Protein AF-A0A0F9UIG3-F1 (afdb_monomer_lite)

pLDDT: mean 75.94, std 14.17, range [33.12, 94.94]

Secondary structure (DSSP, 8-state):
-HHHHHHHHHHHHHHHHHHHHHHHHHHHHHHHHHHHHT-SB-TTT-PBP-HHHHHHHHHHHHHHHHHHHHHHHHHHHHHHHHHHHHHHHHHHHHHHHHHHHHHHHHHHHHHHHHHHHHHHTT-S-------TTTHHHHHHHHHHHHHTTTT-S-S------

Sequence (161 aa):
MIKHQRNVQYNKMTEKDELVGKYRYLKKKIDNYNNLLNRSKCPCCEQKIDYKIYEIKIPKLELELQNIDARLDKLIPIITEENIKKALEEQNKRKKHRIKIDEYIKKNRNILNKAIRDYNKGVKKYLPNVLNEEKSMWNEAMEFHLDNRDMEENDELYFEI

Organism: NCBI:txid412755

Radius of gyration: 32.64 Å; chains: 1; bounding box: 66×33×90 Å

Foldseek 3Di:
DVVVVVVVLVVLVVVLVVLVVLLVVLVVVLVVLVVVLPDQADPPPRHGDPNVVSVVVNVVSVVVNVVSVVVNVVSVVVSVVVVVVVVVVVVVVVVVVVVVLVVVCVVCVVLLVVVVVCVVVVNPDDPDPDDPVCVVSSVVNNVVVVVCPVVPPDDDPPPDD

Structure (mmCIF, N/CA/C/O backbone):
data_AF-A0A0F9UIG3-F1
#
_entry.id   AF-A0A0F9UIG3-F1
#
loop_
_atom_site.group_PDB
_atom_site.id
_atom_site.type_symbol
_atom_site.label_atom_id
_atom_site.label_alt_id
_atom_site.label_comp_id
_atom_site.label_asym_id
_atom_site.label_entity_id
_atom_site.label_seq_id
_atom_site.pdbx_PDB_ins_code
_atom_site.Cartn_x
_atom_site.Cartn_y
_atom_site.Cartn_z
_atom_site.occupancy
_atom_site.B_iso_or_equiv
_atom_site.auth_seq_id
_atom_site.auth_comp_id
_atom_site.auth_asym_id
_atom_site.auth_atom_id
_atom_site.pdbx_PDB_model_num
ATOM 1 N N . MET A 1 1 ? 8.101 14.345 16.335 1.00 51.62 1 MET A N 1
ATOM 2 C CA . MET A 1 1 ? 8.610 13.131 15.646 1.00 51.62 1 MET A CA 1
ATOM 3 C C . MET A 1 1 ? 7.627 12.524 14.630 1.00 51.62 1 MET A C 1
ATOM 5 O O . MET A 1 1 ? 8.072 12.145 13.557 1.00 51.62 1 MET A O 1
ATOM 9 N N . ILE A 1 2 ? 6.307 12.511 14.873 1.00 49.28 2 ILE A N 1
ATOM 10 C CA . ILE A 1 2 ? 5.298 11.887 13.976 1.00 49.28 2 ILE A CA 1
ATOM 11 C C . ILE A 1 2 ? 5.221 12.520 12.564 1.00 49.28 2 ILE A C 1
ATOM 13 O O . ILE A 1 2 ? 5.053 11.809 11.575 1.00 49.28 2 ILE A O 1
ATOM 17 N N . LYS A 1 3 ? 5.396 13.847 12.433 1.00 47.84 3 LYS A N 1
ATOM 18 C CA . LYS A 1 3 ? 5.400 14.537 11.122 1.00 47.84 3 LYS A CA 1
ATOM 19 C C . LYS A 1 3 ? 6.565 14.110 10.216 1.00 47.84 3 LYS A C 1
ATOM 21 O O . LYS A 1 3 ? 6.409 14.071 9.003 1.00 47.84 3 LYS A O 1
ATOM 26 N N . HIS A 1 4 ? 7.711 13.754 10.798 1.00 52.31 4 HIS A N 1
ATOM 27 C CA . HIS A 1 4 ? 8.914 13.416 10.036 1.00 52.31 4 HIS A CA 1
ATOM 28 C C . HIS A 1 4 ? 8.807 12.022 9.399 1.00 52.31 4 HIS A C 1
ATOM 30 O O . HIS A 1 4 ? 9.114 11.853 8.226 1.00 52.31 4 HIS A O 1
ATOM 36 N N . GLN A 1 5 ? 8.251 11.046 10.127 1.00 54.22 5 GLN A N 1
ATOM 37 C CA . GLN A 1 5 ? 8.021 9.691 9.608 1.00 54.22 5 GLN A CA 1
ATOM 38 C C . GLN A 1 5 ? 6.979 9.647 8.476 1.00 54.22 5 GLN A C 1
ATOM 40 O O . GLN A 1 5 ? 7.136 8.869 7.538 1.00 54.22 5 GLN A O 1
ATOM 45 N N . ARG A 1 6 ? 5.943 10.502 8.518 1.00 56.06 6 ARG A N 1
ATOM 46 C CA . ARG A 1 6 ? 4.956 10.608 7.424 1.00 56.06 6 ARG A CA 1
ATOM 47 C C . ARG A 1 6 ? 5.578 11.134 6.126 1.00 56.06 6 ARG A C 1
ATOM 49 O O . ARG A 1 6 ? 5.274 10.596 5.068 1.00 56.06 6 ARG A O 1
ATOM 56 N N . ASN A 1 7 ? 6.487 12.108 6.214 1.00 62.00 7 ASN A N 1
ATOM 57 C CA . ASN A 1 7 ? 7.200 12.625 5.042 1.00 62.00 7 ASN A CA 1
ATOM 58 C C . ASN A 1 7 ? 8.135 11.576 4.425 1.00 62.00 7 ASN A C 1
ATOM 60 O O . ASN A 1 7 ? 8.186 11.452 3.210 1.00 62.00 7 ASN A O 1
ATOM 64 N N . VAL A 1 8 ? 8.829 10.779 5.243 1.00 65.44 8 VAL A N 1
ATOM 65 C CA . VAL A 1 8 ? 9.745 9.742 4.737 1.00 65.44 8 VAL A CA 1
ATOM 66 C C . VAL A 1 8 ? 8.996 8.633 3.993 1.00 65.44 8 VAL A C 1
ATOM 68 O O . VAL A 1 8 ? 9.427 8.232 2.916 1.00 65.44 8 VAL A O 1
ATOM 71 N N . GLN A 1 9 ? 7.864 8.157 4.519 1.00 65.88 9 GLN A N 1
ATOM 72 C CA . GLN A 1 9 ? 7.087 7.113 3.845 1.00 65.88 9 GLN A CA 1
ATOM 73 C C . GLN A 1 9 ? 6.430 7.620 2.555 1.00 65.88 9 GLN A C 1
ATOM 75 O O . GLN A 1 9 ? 6.461 6.921 1.545 1.00 65.88 9 GLN A O 1
ATOM 80 N N . TYR A 1 10 ? 5.877 8.838 2.576 1.00 69.19 10 TYR A N 1
ATOM 81 C CA . TYR A 1 10 ? 5.330 9.471 1.376 1.00 69.19 10 TYR A CA 1
ATOM 82 C C . TYR A 1 10 ? 6.406 9.595 0.292 1.00 69.19 10 TYR A C 1
ATOM 84 O O . TYR A 1 10 ? 6.182 9.180 -0.837 1.00 69.19 10 TYR A O 1
ATOM 92 N N . ASN A 1 11 ? 7.611 10.040 0.656 1.00 77.38 11 ASN A N 1
ATOM 93 C CA . ASN A 1 11 ? 8.729 10.151 -0.280 1.00 77.38 11 ASN A CA 1
ATOM 94 C C . ASN A 1 11 ? 9.141 8.796 -0.875 1.00 77.38 11 ASN A C 1
ATOM 96 O O . ASN A 1 11 ? 9.354 8.716 -2.078 1.00 77.38 11 ASN A O 1
ATOM 100 N N . LYS A 1 12 ? 9.203 7.724 -0.070 1.00 81.62 12 LYS A N 1
ATOM 101 C CA . LYS A 1 12 ? 9.523 6.369 -0.563 1.00 81.62 12 LYS A CA 1
ATOM 102 C C . LYS A 1 12 ? 8.448 5.817 -1.506 1.00 81.62 12 LYS A C 1
ATOM 104 O O . LYS A 1 12 ? 8.776 5.128 -2.468 1.00 81.62 12 LYS A O 1
ATOM 109 N N . MET A 1 13 ? 7.170 6.092 -1.234 1.00 79.19 13 MET A N 1
ATOM 110 C CA . MET A 1 13 ? 6.071 5.700 -2.122 1.00 79.19 13 MET A CA 1
ATOM 111 C C . MET A 1 13 ? 6.111 6.465 -3.445 1.00 79.19 13 MET A C 1
ATOM 113 O O . MET A 1 13 ? 6.035 5.841 -4.498 1.00 79.19 13 MET A O 1
ATOM 117 N N . THR A 1 14 ? 6.300 7.783 -3.392 1.00 84.94 14 THR A N 1
ATOM 118 C CA . THR A 1 14 ? 6.459 8.613 -4.590 1.00 84.94 14 THR A CA 1
ATOM 119 C C . THR A 1 14 ? 7.668 8.161 -5.410 1.00 84.94 14 THR A C 1
ATOM 121 O O . THR A 1 14 ? 7.542 7.955 -6.611 1.00 84.94 14 THR A O 1
ATOM 124 N N . GLU A 1 15 ? 8.809 7.892 -4.762 1.00 87.00 15 GLU A N 1
ATOM 125 C CA . GLU A 1 15 ? 10.006 7.352 -5.423 1.00 87.00 15 GLU A CA 1
ATOM 126 C C . GLU A 1 15 ? 9.717 6.003 -6.100 1.00 87.00 15 GLU A C 1
ATOM 128 O O . GLU A 1 15 ? 10.108 5.789 -7.248 1.00 87.00 15 GLU A O 1
ATOM 133 N N . LYS A 1 16 ? 9.003 5.092 -5.425 1.00 88.44 16 LYS A N 1
ATOM 134 C CA . LYS A 1 16 ? 8.586 3.814 -6.019 1.00 88.44 16 LYS A CA 1
ATOM 135 C C . LYS A 1 16 ? 7.738 4.047 -7.273 1.00 88.44 16 LYS A C 1
ATOM 137 O O . LYS A 1 16 ? 8.004 3.422 -8.299 1.00 88.44 16 LYS A O 1
ATOM 142 N N . ASP A 1 17 ? 6.729 4.906 -7.204 1.00 85.12 17 ASP A N 1
ATOM 143 C CA . ASP A 1 17 ? 5.805 5.132 -8.318 1.00 85.12 17 ASP A CA 1
ATOM 144 C C . ASP A 1 17 ? 6.506 5.800 -9.513 1.00 85.12 17 ASP A C 1
ATOM 146 O O . ASP A 1 17 ? 6.306 5.389 -10.660 1.00 85.12 17 ASP A O 1
ATOM 150 N N . GLU A 1 18 ? 7.409 6.750 -9.254 1.00 90.69 18 GLU A N 1
ATOM 151 C CA . GLU A 1 18 ? 8.283 7.349 -10.268 1.00 90.69 18 GLU A CA 1
ATOM 152 C C . GLU A 1 18 ? 9.186 6.303 -10.937 1.00 90.69 18 GLU A C 1
ATOM 154 O O . GLU A 1 18 ? 9.283 6.256 -12.169 1.00 90.69 18 GLU A O 1
ATOM 159 N N . LEU A 1 19 ? 9.812 5.420 -10.150 1.00 90.06 19 LEU A N 1
ATOM 160 C CA . LEU A 1 19 ? 10.659 4.341 -10.666 1.00 90.06 19 LEU A CA 1
ATOM 161 C C . LEU A 1 19 ? 9.858 3.339 -11.506 1.00 90.06 19 LEU A C 1
ATOM 163 O O . LEU A 1 19 ? 10.312 2.967 -12.587 1.00 90.06 19 LEU A O 1
ATOM 167 N N . VAL A 1 20 ? 8.651 2.954 -11.078 1.00 88.19 20 VAL A N 1
ATOM 168 C CA . VAL A 1 20 ? 7.751 2.083 -11.858 1.00 88.19 20 VAL A CA 1
ATOM 169 C C . VAL A 1 20 ? 7.335 2.755 -13.170 1.00 88.19 20 VAL A C 1
ATOM 171 O O . VAL A 1 20 ? 7.309 2.106 -14.221 1.00 88.19 20 VAL A O 1
ATOM 174 N N . GLY A 1 21 ? 7.034 4.055 -13.141 1.00 86.19 21 GLY A N 1
ATOM 175 C CA . GLY A 1 21 ? 6.731 4.834 -14.340 1.00 86.19 21 GLY A CA 1
ATOM 176 C C . GLY A 1 21 ? 7.903 4.845 -15.324 1.00 86.19 21 GLY A C 1
ATOM 177 O O . GLY A 1 21 ? 7.735 4.516 -16.504 1.00 86.19 21 GLY A O 1
ATOM 178 N N . LYS A 1 22 ? 9.110 5.139 -14.826 1.00 92.44 22 LYS A N 1
ATOM 179 C CA . LYS A 1 22 ? 10.344 5.138 -15.623 1.00 92.44 22 LYS A CA 1
ATOM 180 C C . LYS A 1 22 ? 10.653 3.754 -16.194 1.00 92.44 22 LYS A C 1
ATOM 182 O O . LYS A 1 22 ? 10.993 3.646 -17.371 1.00 92.44 22 LYS A O 1
ATOM 187 N N . TYR A 1 23 ? 10.471 2.703 -15.399 1.00 93.12 23 TYR A N 1
ATOM 188 C CA . TYR A 1 23 ? 10.650 1.316 -15.818 1.00 93.12 23 TYR A CA 1
ATOM 189 C C . TYR A 1 23 ? 9.779 0.962 -17.027 1.00 93.12 23 TYR A C 1
ATOM 191 O O . TYR A 1 23 ? 10.278 0.517 -18.062 1.00 93.12 23 TYR A O 1
ATOM 199 N N . ARG A 1 24 ? 8.468 1.230 -16.931 1.00 89.94 24 ARG A N 1
ATOM 200 C CA . ARG A 1 24 ? 7.510 0.967 -18.017 1.00 89.94 24 ARG A CA 1
ATOM 201 C C . ARG A 1 24 ? 7.874 1.722 -19.291 1.00 89.94 24 ARG A C 1
ATOM 203 O O . ARG A 1 24 ? 7.793 1.156 -20.382 1.00 89.94 24 ARG A O 1
ATOM 210 N N . TYR A 1 25 ? 8.281 2.984 -19.154 1.00 93.44 25 TYR A N 1
ATOM 211 C CA . TYR A 1 25 ? 8.721 3.795 -20.285 1.00 93.44 25 TYR A CA 1
ATOM 212 C C . TYR A 1 25 ? 9.954 3.193 -20.975 1.00 93.44 25 TYR A C 1
ATOM 214 O O . TYR A 1 25 ? 9.948 3.036 -22.198 1.00 93.44 25 TYR A O 1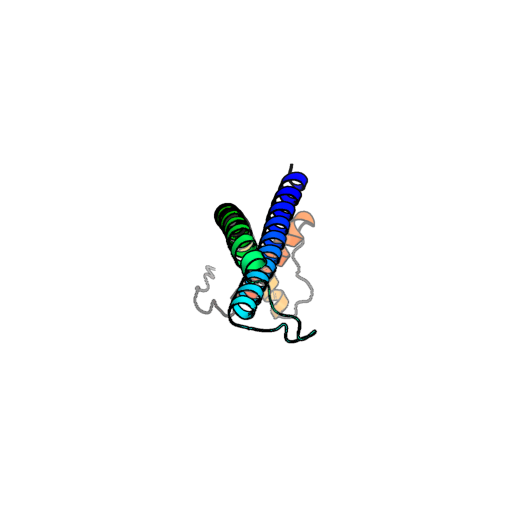
ATOM 222 N N . LEU A 1 26 ? 10.990 2.826 -20.212 1.00 91.56 26 LEU A N 1
ATOM 223 C CA . LEU A 1 26 ? 12.224 2.264 -20.770 1.00 91.56 26 LEU A CA 1
ATOM 224 C C . LEU A 1 26 ? 11.982 0.911 -21.436 1.00 91.56 26 LEU A C 1
ATOM 226 O O . LEU A 1 26 ? 12.459 0.706 -22.549 1.00 91.56 26 LEU A O 1
ATOM 230 N N . LYS A 1 27 ? 11.173 0.039 -20.825 1.00 91.81 27 LYS A N 1
ATOM 231 C CA . LYS A 1 27 ? 10.805 -1.256 -21.410 1.00 91.81 27 LYS A CA 1
ATOM 232 C C . LYS A 1 27 ? 10.143 -1.086 -22.778 1.00 91.81 27 LYS A C 1
ATOM 234 O O . LYS A 1 27 ? 10.630 -1.608 -23.774 1.00 91.81 27 LYS A O 1
ATOM 239 N N . LYS A 1 28 ? 9.118 -0.228 -22.859 1.00 92.31 28 LYS A N 1
ATOM 240 C CA . LYS A 1 28 ? 8.432 0.083 -24.124 1.00 92.31 28 LYS A CA 1
ATOM 241 C C . LYS A 1 28 ? 9.377 0.688 -25.169 1.00 92.31 28 LYS A C 1
ATOM 243 O O . LYS A 1 28 ? 9.218 0.464 -26.367 1.00 92.31 28 LYS A O 1
ATOM 248 N N . LYS A 1 29 ? 10.355 1.483 -24.732 1.00 89.31 29 LYS A N 1
ATOM 249 C CA . LYS A 1 29 ? 11.359 2.087 -25.614 1.00 89.31 29 LYS A CA 1
ATOM 250 C C . LYS A 1 29 ? 12.323 1.045 -26.185 1.00 89.31 29 LYS A C 1
ATOM 252 O O . LYS A 1 29 ? 12.613 1.110 -27.377 1.00 89.31 29 LYS A O 1
ATOM 257 N N . ILE A 1 30 ? 12.776 0.096 -25.367 1.00 90.88 30 ILE A N 1
ATOM 258 C CA . ILE A 1 30 ? 13.597 -1.041 -25.804 1.00 90.88 30 ILE A CA 1
ATOM 259 C C . ILE A 1 30 ? 12.813 -1.892 -26.806 1.00 90.88 30 ILE A C 1
ATOM 261 O O . ILE A 1 30 ? 13.316 -2.136 -27.898 1.00 90.88 30 ILE A O 1
ATOM 265 N N . ASP A 1 31 ? 11.557 -2.230 -26.505 1.00 89.69 31 ASP A N 1
ATOM 266 C CA . ASP A 1 31 ? 10.692 -2.992 -27.416 1.00 89.69 31 ASP A CA 1
ATOM 267 C C . ASP A 1 31 ? 10.542 -2.288 -28.774 1.00 89.69 31 ASP A C 1
ATOM 269 O O . ASP A 1 31 ? 10.666 -2.905 -29.833 1.00 89.69 31 ASP A O 1
ATOM 273 N N . ASN A 1 32 ? 10.348 -0.966 -28.768 1.00 87.62 32 ASN A N 1
ATOM 274 C CA . ASN A 1 32 ? 10.303 -0.173 -29.994 1.00 87.62 32 ASN A CA 1
ATOM 275 C C . ASN A 1 32 ? 11.622 -0.222 -30.776 1.00 87.62 32 ASN A C 1
ATOM 277 O O . ASN A 1 32 ? 11.595 -0.326 -31.999 1.00 87.62 32 ASN A O 1
ATOM 281 N N . TYR A 1 33 ? 12.772 -0.140 -30.105 1.00 87.31 33 TYR A N 1
ATOM 282 C CA . TYR A 1 33 ? 14.075 -0.208 -30.771 1.00 87.31 33 TYR A CA 1
ATOM 283 C C . TYR A 1 33 ? 14.362 -1.604 -31.331 1.00 87.31 33 TYR A C 1
ATOM 285 O O . TYR A 1 33 ? 14.807 -1.709 -32.472 1.00 87.31 33 TYR A O 1
ATOM 293 N N . ASN A 1 34 ? 14.008 -2.661 -30.600 1.00 85.88 34 ASN A N 1
ATOM 294 C CA . ASN A 1 34 ? 14.073 -4.041 -31.082 1.00 85.88 34 ASN A CA 1
ATOM 295 C C . ASN A 1 34 ? 13.194 -4.246 -32.326 1.00 85.88 34 ASN A C 1
ATOM 297 O O . ASN A 1 34 ? 13.615 -4.866 -33.299 1.00 85.88 34 ASN A O 1
ATOM 301 N N . ASN A 1 35 ? 12.002 -3.644 -32.357 1.00 84.75 35 ASN A N 1
ATOM 302 C CA . ASN A 1 35 ? 11.135 -3.678 -33.537 1.00 84.75 35 ASN A CA 1
ATOM 303 C C . ASN A 1 35 ? 11.720 -2.929 -34.746 1.00 84.75 35 ASN A C 1
ATOM 305 O O . ASN A 1 35 ? 11.426 -3.293 -35.885 1.00 84.75 35 ASN A O 1
ATOM 309 N N . LEU A 1 36 ? 12.518 -1.881 -34.520 1.00 80.56 36 LEU A N 1
ATOM 310 C CA . LEU A 1 36 ? 13.191 -1.128 -35.582 1.00 80.56 36 LEU A CA 1
ATOM 311 C C . LEU A 1 36 ? 14.428 -1.856 -36.122 1.00 80.56 36 L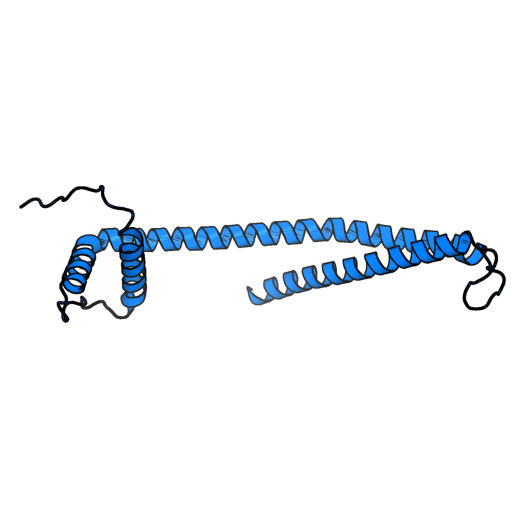EU A C 1
ATOM 313 O O . LEU A 1 36 ? 14.701 -1.733 -37.312 1.00 80.56 36 LEU A O 1
ATOM 317 N N . LEU A 1 37 ? 15.127 -2.648 -35.300 1.00 78.62 37 LEU A N 1
ATOM 318 C CA . LEU A 1 37 ? 16.244 -3.490 -35.755 1.00 78.62 37 LEU A CA 1
ATOM 319 C C . LEU A 1 37 ? 15.823 -4.468 -36.863 1.00 78.62 37 LEU A C 1
ATOM 321 O O . LEU A 1 37 ? 16.572 -4.700 -37.805 1.00 78.62 37 LEU A O 1
ATOM 325 N N . ASN A 1 38 ? 14.591 -4.972 -36.798 1.00 72.88 38 ASN A N 1
ATOM 326 C CA . ASN A 1 38 ? 14.049 -5.926 -37.767 1.00 72.88 38 ASN A CA 1
ATOM 327 C C . ASN A 1 38 ? 13.513 -5.272 -39.057 1.00 72.88 38 ASN A C 1
ATOM 329 O O . ASN A 1 38 ? 12.906 -5.953 -39.884 1.00 72.88 38 ASN A O 1
ATOM 333 N N . ARG A 1 39 ? 13.676 -3.952 -39.241 1.00 75.88 39 ARG A N 1
ATOM 334 C CA . ARG A 1 39 ? 13.086 -3.198 -40.363 1.00 75.88 39 ARG A CA 1
ATOM 335 C C . ARG A 1 39 ? 14.141 -2.527 -41.227 1.00 75.88 39 ARG A C 1
ATOM 337 O O . ARG A 1 39 ? 14.964 -1.776 -40.733 1.00 75.88 39 ARG A O 1
ATOM 344 N N . SER A 1 40 ? 14.034 -2.673 -42.546 1.00 72.75 40 SER A N 1
ATOM 345 C CA . SER A 1 40 ? 14.977 -2.043 -43.480 1.00 72.75 40 SER A CA 1
ATOM 346 C C . SER A 1 40 ? 14.845 -0.521 -43.599 1.00 72.75 40 SER A C 1
ATOM 348 O O . SER A 1 40 ? 15.817 0.176 -43.909 1.00 72.75 40 SER A O 1
ATOM 350 N N . LYS A 1 41 ? 13.641 0.002 -43.344 1.00 77.62 41 LYS A N 1
ATOM 351 C CA . LYS A 1 41 ? 13.280 1.417 -43.466 1.00 77.62 41 LYS A CA 1
ATOM 352 C C . LYS A 1 41 ? 12.384 1.861 -42.312 1.00 77.62 41 LYS A C 1
ATOM 354 O O . LYS A 1 41 ? 11.576 1.083 -41.799 1.00 77.62 41 LYS A O 1
ATOM 359 N N . CYS A 1 42 ? 12.511 3.126 -41.919 1.00 73.50 42 CYS A N 1
ATOM 360 C CA . CYS A 1 42 ? 11.643 3.744 -40.924 1.00 73.50 42 CYS A CA 1
ATOM 361 C C . CYS A 1 42 ? 10.197 3.809 -41.450 1.00 73.50 42 CYS A C 1
ATOM 363 O O . CYS A 1 42 ? 9.988 4.322 -42.546 1.00 73.50 42 CYS A O 1
ATOM 365 N N . PRO A 1 43 ? 9.184 3.369 -40.685 1.00 70.00 43 PRO A N 1
ATOM 366 C CA . PRO A 1 43 ? 7.789 3.393 -41.135 1.00 70.00 43 PRO A CA 1
ATOM 367 C C . PRO A 1 43 ? 7.185 4.801 -41.264 1.00 70.00 43 PRO A C 1
ATOM 369 O O . PRO A 1 43 ? 6.139 4.941 -41.881 1.00 70.00 43 PRO A O 1
ATOM 372 N N . CYS A 1 44 ? 7.804 5.829 -40.672 1.00 76.06 44 CYS A N 1
ATOM 373 C CA . CYS A 1 44 ? 7.307 7.210 -40.733 1.00 76.06 44 CYS A CA 1
ATOM 374 C C . CYS A 1 44 ? 7.964 8.050 -41.834 1.00 76.06 44 CYS A C 1
ATOM 376 O O . CYS A 1 44 ? 7.312 8.926 -42.385 1.00 76.06 44 CYS A O 1
ATOM 378 N N . CYS A 1 45 ? 9.254 7.838 -42.111 1.00 81.56 45 CYS A N 1
ATOM 379 C CA . CYS A 1 45 ? 10.022 8.679 -43.039 1.00 81.56 45 CYS A CA 1
ATOM 380 C C . CYS A 1 45 ? 10.703 7.901 -44.174 1.00 81.56 45 CYS A C 1
ATOM 382 O O . CYS A 1 45 ? 11.439 8.501 -44.949 1.00 81.56 45 CYS A O 1
ATOM 384 N N . GLU A 1 46 ? 10.521 6.575 -44.240 1.00 78.94 46 GLU A N 1
ATOM 385 C CA . GLU A 1 46 ? 11.077 5.650 -45.249 1.00 78.94 46 GLU A CA 1
ATOM 386 C C . GLU A 1 46 ? 12.608 5.652 -45.406 1.00 78.94 46 GLU A C 1
ATOM 388 O O . GLU A 1 46 ? 13.163 4.951 -46.256 1.00 78.94 46 GLU A O 1
ATOM 393 N N . GLN A 1 47 ? 13.317 6.386 -44.548 1.00 81.06 47 GLN A N 1
ATOM 394 C CA . GLN A 1 47 ? 14.771 6.407 -44.517 1.00 81.06 47 GLN A CA 1
ATOM 395 C C . GLN A 1 47 ? 15.323 5.052 -44.073 1.00 81.06 47 GLN A C 1
ATOM 397 O O . GLN A 1 47 ? 14.733 4.366 -43.232 1.00 81.06 47 GLN A O 1
ATOM 402 N N . LYS A 1 48 ? 16.479 4.680 -44.632 1.00 79.62 48 LYS A N 1
ATOM 403 C CA . LYS A 1 48 ? 17.212 3.475 -44.236 1.00 79.62 48 LYS A CA 1
ATOM 404 C C . LYS A 1 48 ? 17.561 3.567 -42.751 1.00 79.62 48 LYS A C 1
ATOM 406 O O . LYS A 1 48 ? 18.127 4.565 -42.311 1.00 79.62 48 LYS A O 1
ATOM 411 N N . ILE A 1 49 ? 17.215 2.532 -41.995 1.00 75.00 49 ILE A N 1
ATOM 412 C CA . ILE A 1 49 ? 17.516 2.477 -40.565 1.00 75.00 49 ILE A CA 1
ATOM 413 C C . ILE A 1 49 ? 19.000 2.142 -40.397 1.00 75.00 49 ILE A C 1
ATOM 415 O O . ILE A 1 49 ? 19.481 1.149 -40.943 1.00 75.00 49 ILE A O 1
ATOM 419 N N . ASP A 1 50 ? 19.730 2.972 -39.651 1.00 79.56 50 ASP A N 1
ATOM 420 C CA . ASP A 1 50 ? 21.082 2.634 -39.204 1.00 79.56 50 ASP A CA 1
ATOM 421 C C . ASP A 1 50 ? 21.007 1.822 -37.906 1.00 79.56 50 ASP A C 1
ATOM 423 O O . ASP A 1 50 ? 20.912 2.361 -36.800 1.00 79.56 50 ASP A O 1
ATOM 427 N N . TYR A 1 51 ? 21.014 0.499 -38.058 1.00 78.56 51 TYR A N 1
ATOM 428 C CA . TYR A 1 51 ? 20.885 -0.466 -36.965 1.00 78.56 51 TYR A CA 1
ATOM 429 C C . TYR A 1 51 ? 21.977 -0.313 -35.904 1.00 78.56 51 TYR A C 1
ATOM 431 O O . TYR A 1 51 ? 21.697 -0.510 -34.722 1.00 78.56 51 TYR A O 1
ATOM 439 N N . LYS A 1 52 ? 23.181 0.138 -36.293 1.00 81.00 52 LYS A N 1
ATOM 440 C CA . LYS A 1 52 ? 24.325 0.302 -35.379 1.00 81.00 52 LYS A CA 1
ATOM 441 C C . LYS A 1 52 ? 24.018 1.274 -34.244 1.00 81.00 52 LYS A C 1
ATOM 443 O O . LYS A 1 52 ? 24.485 1.107 -33.119 1.00 81.00 52 LYS A O 1
ATOM 448 N N . ILE A 1 53 ? 23.187 2.285 -34.512 1.00 81.88 53 ILE A N 1
ATOM 449 C CA . ILE A 1 53 ? 22.743 3.241 -33.493 1.00 81.88 53 ILE A CA 1
ATOM 450 C C . ILE A 1 53 ? 21.913 2.532 -32.414 1.00 81.88 53 ILE A C 1
ATOM 452 O O . ILE A 1 53 ? 22.035 2.860 -31.232 1.00 81.88 53 ILE A O 1
ATOM 456 N N . TYR A 1 54 ? 21.065 1.578 -32.799 1.00 83.06 54 TYR A N 1
ATOM 457 C CA . TYR A 1 54 ? 20.189 0.849 -31.880 1.00 83.06 54 TYR A CA 1
ATOM 458 C C . TYR A 1 54 ? 20.932 -0.273 -31.154 1.00 83.06 54 TYR A C 1
ATOM 460 O O . TYR A 1 54 ? 20.746 -0.404 -29.947 1.00 83.06 54 TYR A O 1
ATOM 468 N N . GLU A 1 55 ? 21.844 -0.975 -31.831 1.00 82.44 55 GLU A N 1
ATOM 469 C CA . GLU A 1 55 ? 22.741 -1.976 -31.226 1.00 82.44 55 GLU A CA 1
ATOM 470 C C . GLU A 1 55 ? 23.564 -1.398 -30.064 1.00 82.44 55 GLU A C 1
ATOM 472 O O . GLU A 1 55 ? 23.809 -2.081 -29.076 1.00 82.44 55 GLU A O 1
ATOM 477 N N . ILE A 1 56 ? 23.943 -0.117 -30.129 1.00 87.62 56 ILE A N 1
ATOM 478 C CA . ILE A 1 56 ? 24.660 0.565 -29.036 1.00 87.62 56 ILE A CA 1
ATOM 479 C C . ILE A 1 56 ? 23.698 1.093 -27.958 1.00 87.62 56 ILE A C 1
ATOM 481 O O . ILE A 1 56 ? 24.047 1.151 -26.776 1.00 87.62 56 ILE A O 1
ATOM 485 N N . LYS A 1 57 ? 22.499 1.545 -28.345 1.00 87.44 57 LYS A N 1
ATOM 486 C CA . LYS A 1 57 ? 21.543 2.182 -27.421 1.00 87.44 57 LYS A CA 1
ATOM 487 C C . LYS A 1 57 ? 20.767 1.179 -26.575 1.00 87.44 57 LYS A C 1
ATOM 489 O O . LYS A 1 57 ? 20.520 1.482 -25.411 1.00 87.44 57 LYS A O 1
ATOM 494 N N . ILE A 1 58 ? 20.376 0.033 -27.132 1.00 89.12 58 ILE A N 1
ATOM 495 C CA . ILE A 1 58 ? 19.581 -0.981 -26.424 1.00 89.12 58 ILE A CA 1
ATOM 496 C C . ILE A 1 58 ? 20.307 -1.482 -25.162 1.00 89.12 58 ILE A C 1
ATOM 498 O O . ILE A 1 58 ? 19.723 -1.324 -24.091 1.00 89.12 58 ILE A O 1
ATOM 502 N N . PRO A 1 59 ? 21.588 -1.909 -25.207 1.00 92.50 59 PRO A N 1
ATOM 503 C CA . PRO A 1 59 ? 22.292 -2.384 -24.012 1.00 92.50 59 PRO A CA 1
ATOM 504 C C . PRO A 1 59 ? 22.399 -1.333 -22.900 1.00 92.50 59 PRO A C 1
ATOM 506 O O . PRO A 1 59 ? 22.321 -1.651 -21.716 1.00 92.50 59 PRO A O 1
ATOM 509 N N . LYS A 1 60 ? 22.545 -0.049 -23.260 1.00 93.00 60 LYS A N 1
ATOM 510 C CA . LYS A 1 60 ? 22.564 1.047 -22.275 1.00 93.00 60 LYS A CA 1
ATOM 511 C C . LYS A 1 60 ? 21.213 1.201 -21.580 1.00 93.00 60 LYS A C 1
ATOM 513 O O . LYS A 1 60 ? 21.170 1.385 -20.368 1.00 93.00 60 LYS A O 1
ATOM 518 N N . LEU A 1 61 ? 20.122 1.119 -22.341 1.00 91.56 61 LEU A N 1
ATOM 519 C CA . LEU A 1 61 ? 18.770 1.185 -21.789 1.00 91.56 61 LEU A CA 1
ATOM 520 C C . LEU A 1 61 ? 18.452 -0.045 -20.931 1.00 91.56 61 LEU A C 1
ATOM 522 O O . LEU A 1 61 ? 17.814 0.103 -19.894 1.00 91.56 61 LEU A O 1
ATOM 526 N N . GLU A 1 62 ? 18.913 -1.232 -21.323 1.00 91.56 62 GLU A N 1
ATOM 527 C CA . GLU A 1 62 ? 18.774 -2.461 -20.532 1.00 91.56 62 GLU A CA 1
ATOM 528 C C . GLU A 1 62 ? 19.534 -2.369 -19.206 1.00 91.56 62 GLU A C 1
ATOM 530 O O . GLU A 1 62 ? 18.986 -2.724 -18.164 1.00 91.56 62 GLU A O 1
ATOM 535 N N . LEU A 1 63 ? 20.748 -1.810 -19.208 1.00 94.94 63 LEU A N 1
ATOM 536 C CA . LEU A 1 63 ? 21.505 -1.556 -17.982 1.00 94.94 63 LEU A CA 1
ATOM 537 C C . LEU A 1 63 ? 20.792 -0.547 -17.065 1.00 94.94 63 LEU A C 1
ATOM 539 O O . LEU A 1 63 ? 20.728 -0.737 -15.851 1.00 94.94 63 LEU A O 1
ATOM 543 N N . GLU A 1 64 ? 20.226 0.529 -17.620 1.00 92.94 64 GLU A N 1
ATOM 544 C CA . GLU A 1 64 ? 19.392 1.461 -16.847 1.00 92.94 64 GLU A CA 1
ATOM 545 C C . GLU A 1 64 ? 18.165 0.768 -16.240 1.00 92.94 64 GLU A C 1
ATOM 547 O O . GLU A 1 64 ? 17.799 1.050 -15.098 1.00 92.94 64 GLU A O 1
ATOM 552 N N . LEU A 1 65 ? 17.551 -0.149 -16.985 1.00 93.19 65 LEU A N 1
ATOM 553 C CA . LEU A 1 65 ? 16.380 -0.909 -16.565 1.00 93.19 65 LEU A CA 1
ATOM 554 C C . LEU A 1 65 ? 16.731 -1.881 -15.424 1.00 93.19 65 LEU A C 1
ATOM 556 O O . LEU A 1 65 ? 16.037 -1.885 -14.410 1.00 93.19 65 LEU A O 1
ATOM 560 N N . GLN A 1 66 ? 17.868 -2.580 -15.513 1.00 92.56 66 GLN A N 1
ATOM 561 C CA . GLN A 1 66 ? 18.414 -3.411 -14.428 1.00 92.56 66 GLN A CA 1
ATOM 562 C C . GLN A 1 66 ? 18.704 -2.601 -13.157 1.00 92.56 66 GLN A C 1
ATOM 564 O O . GLN A 1 66 ? 18.409 -3.044 -12.048 1.00 92.56 66 GLN A O 1
ATOM 569 N N . ASN A 1 67 ? 19.250 -1.390 -13.300 1.00 93.69 67 ASN A N 1
ATOM 570 C CA . ASN A 1 67 ? 19.498 -0.507 -12.159 1.00 93.69 67 ASN A CA 1
ATOM 571 C C . ASN A 1 67 ? 18.198 -0.064 -11.472 1.00 93.69 67 ASN A C 1
ATOM 573 O O . ASN A 1 67 ? 18.166 0.091 -10.249 1.00 93.69 67 ASN A O 1
ATOM 577 N N . ILE A 1 68 ? 17.129 0.155 -12.245 1.00 91.06 68 ILE A N 1
ATOM 578 C CA . ILE A 1 68 ? 15.805 0.469 -11.697 1.00 91.06 68 ILE A CA 1
ATOM 579 C C . ILE A 1 68 ? 15.216 -0.752 -10.988 1.00 91.06 68 ILE A C 1
ATOM 581 O O . ILE A 1 68 ? 14.745 -0.593 -9.863 1.00 91.06 68 ILE A O 1
ATOM 585 N N . ASP A 1 69 ? 15.300 -1.946 -11.581 1.00 87.94 69 ASP A N 1
ATOM 586 C CA . ASP A 1 69 ? 14.842 -3.196 -10.953 1.00 87.94 69 ASP A CA 1
ATOM 587 C C . ASP A 1 69 ? 15.532 -3.424 -9.604 1.00 87.94 69 ASP A C 1
ATOM 589 O O . ASP A 1 69 ? 14.866 -3.531 -8.576 1.00 87.94 69 ASP A O 1
ATOM 593 N N . ALA A 1 70 ? 16.864 -3.331 -9.559 1.00 91.88 70 ALA A N 1
ATOM 594 C CA . ALA A 1 70 ? 17.631 -3.483 -8.322 1.00 91.88 70 ALA A CA 1
ATOM 595 C C . ALA A 1 70 ? 17.261 -2.451 -7.239 1.00 91.88 70 ALA A C 1
ATOM 597 O O . ALA A 1 70 ? 17.444 -2.691 -6.041 1.00 91.88 70 ALA A O 1
ATOM 598 N N . ARG A 1 71 ? 16.770 -1.271 -7.636 1.00 90.94 71 ARG A N 1
ATOM 599 C CA . ARG A 1 71 ? 16.313 -0.231 -6.705 1.00 90.94 71 ARG A CA 1
ATOM 600 C C . ARG A 1 71 ? 14.886 -0.493 -6.225 1.00 90.94 71 ARG A C 1
ATOM 602 O O . ARG A 1 71 ? 14.616 -0.314 -5.037 1.00 90.94 71 ARG A O 1
ATOM 609 N N . LEU A 1 72 ? 14.002 -0.962 -7.105 1.00 88.44 72 LEU A N 1
ATOM 610 C CA . LEU A 1 72 ? 12.647 -1.391 -6.755 1.00 88.44 72 LEU A CA 1
ATOM 611 C C . LEU A 1 72 ? 12.666 -2.590 -5.798 1.00 88.44 72 LEU A C 1
ATOM 613 O O . LEU A 1 72 ? 11.949 -2.558 -4.797 1.00 88.44 72 LEU A O 1
ATOM 617 N N . ASP A 1 73 ? 13.546 -3.565 -6.026 1.00 84.38 73 ASP A N 1
ATOM 618 C CA . ASP A 1 73 ? 13.729 -4.736 -5.156 1.00 84.38 73 ASP A CA 1
ATOM 619 C C . ASP A 1 73 ? 14.123 -4.360 -3.725 1.00 84.38 73 ASP A C 1
ATOM 621 O O . ASP A 1 73 ? 13.762 -5.046 -2.772 1.00 84.38 73 ASP A O 1
ATOM 625 N N . LYS A 1 74 ? 14.827 -3.239 -3.542 1.00 89.12 74 LYS A N 1
ATOM 626 C CA . LYS A 1 74 ? 15.166 -2.715 -2.210 1.00 89.12 74 LYS A CA 1
ATOM 627 C C . LYS A 1 74 ? 14.016 -1.928 -1.586 1.00 89.12 74 LYS A C 1
ATOM 629 O O . LYS A 1 74 ? 13.797 -2.012 -0.381 1.00 89.12 74 LYS A O 1
ATOM 634 N N . LEU A 1 75 ? 13.292 -1.143 -2.384 1.00 84.62 75 LEU A N 1
ATOM 635 C CA . LEU A 1 75 ? 12.236 -0.249 -1.899 1.00 84.62 75 LEU A CA 1
ATOM 636 C C . LEU A 1 75 ? 10.944 -0.989 -1.530 1.00 84.62 75 LEU A C 1
ATOM 638 O O . LEU A 1 75 ? 10.324 -0.669 -0.514 1.00 84.62 75 LEU A O 1
ATOM 642 N N . ILE A 1 76 ? 10.528 -1.971 -2.334 1.00 81.56 76 ILE A N 1
ATOM 643 C CA . ILE A 1 76 ? 9.245 -2.670 -2.159 1.00 81.56 76 ILE A CA 1
ATOM 644 C C . ILE A 1 76 ? 9.151 -3.398 -0.804 1.00 81.56 76 ILE A C 1
ATOM 646 O O . ILE A 1 76 ? 8.135 -3.211 -0.122 1.00 81.56 76 ILE A O 1
ATOM 650 N N . PRO A 1 77 ? 10.162 -4.170 -0.354 1.00 81.50 77 PRO A N 1
ATOM 651 C CA . PRO A 1 77 ? 10.107 -4.849 0.939 1.00 81.50 77 PRO A CA 1
ATOM 652 C C . PRO A 1 77 ? 9.980 -3.874 2.111 1.00 81.50 77 PRO A C 1
ATOM 654 O O . PRO A 1 77 ? 9.150 -4.087 2.989 1.00 81.50 77 PRO A O 1
ATOM 657 N N . ILE A 1 78 ? 10.722 -2.760 2.080 1.00 80.88 78 ILE A N 1
ATOM 658 C CA . ILE A 1 78 ? 10.696 -1.730 3.131 1.00 80.88 78 ILE A CA 1
ATOM 659 C C . ILE A 1 78 ? 9.288 -1.145 3.279 1.00 80.88 78 ILE A C 1
ATOM 661 O O . ILE A 1 78 ? 8.753 -1.074 4.383 1.00 80.88 78 ILE A O 1
ATOM 665 N N . ILE A 1 79 ? 8.666 -0.753 2.162 1.00 76.19 79 ILE A N 1
ATOM 666 C CA . ILE A 1 79 ? 7.304 -0.196 2.162 1.00 76.19 79 ILE A CA 1
ATOM 667 C C . ILE A 1 79 ? 6.299 -1.234 2.682 1.00 76.19 79 ILE A C 1
ATOM 669 O O . ILE A 1 79 ? 5.392 -0.901 3.447 1.00 76.19 79 ILE A O 1
ATOM 673 N N . THR A 1 80 ? 6.460 -2.496 2.281 1.00 77.88 80 THR A N 1
ATOM 674 C CA . THR A 1 80 ? 5.563 -3.590 2.676 1.00 77.88 80 THR A CA 1
ATOM 675 C C . THR A 1 80 ? 5.649 -3.867 4.176 1.00 77.88 80 THR A C 1
ATOM 677 O O . THR A 1 80 ? 4.622 -3.915 4.852 1.00 77.88 80 THR A O 1
ATOM 680 N N . GLU A 1 81 ? 6.861 -3.977 4.720 1.00 77.62 81 GLU A N 1
ATOM 681 C CA . GLU A 1 81 ? 7.096 -4.204 6.147 1.00 77.62 81 GLU A CA 1
ATOM 682 C C . GLU A 1 81 ? 6.570 -3.042 7.004 1.00 77.62 81 GLU A C 1
ATOM 684 O O . GLU A 1 81 ? 5.898 -3.264 8.015 1.00 77.62 81 GLU A O 1
ATOM 689 N N . GLU A 1 82 ? 6.811 -1.795 6.582 1.00 78.88 82 GLU A N 1
ATOM 690 C CA . GLU A 1 82 ? 6.284 -0.600 7.253 1.00 78.88 82 GLU A CA 1
ATOM 691 C C . GLU A 1 82 ? 4.744 -0.600 7.291 1.00 78.88 82 GLU A C 1
ATOM 693 O O . GLU A 1 82 ? 4.145 -0.279 8.323 1.00 78.88 82 GLU A O 1
ATOM 698 N N . ASN A 1 83 ? 4.087 -0.999 6.198 1.00 74.81 83 ASN A N 1
ATOM 699 C CA . ASN A 1 83 ? 2.627 -1.084 6.130 1.00 74.81 83 ASN A CA 1
ATOM 700 C C . ASN A 1 83 ? 2.060 -2.186 7.034 1.00 74.81 83 ASN A C 1
ATOM 702 O O . ASN A 1 83 ? 1.081 -1.945 7.744 1.00 74.81 83 ASN A O 1
ATOM 706 N N . ILE A 1 84 ? 2.687 -3.367 7.057 1.0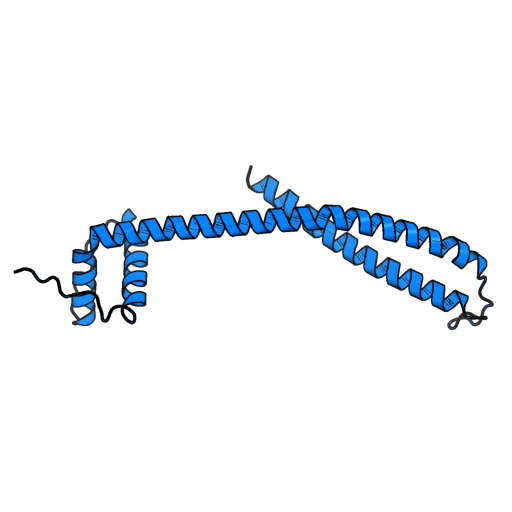0 72.75 84 ILE A N 1
ATOM 707 C CA . ILE A 1 84 ? 2.287 -4.473 7.940 1.00 72.75 84 ILE A CA 1
ATOM 708 C C . ILE A 1 84 ? 2.406 -4.053 9.409 1.00 72.75 84 ILE A C 1
ATOM 710 O O . ILE A 1 84 ? 1.463 -4.239 10.180 1.00 72.75 84 ILE A O 1
ATOM 714 N N . LYS A 1 85 ? 3.522 -3.421 9.798 1.00 75.69 85 LYS A N 1
ATOM 715 C CA . LYS A 1 85 ? 3.722 -2.910 11.165 1.00 75.69 85 LYS A CA 1
ATOM 716 C C . LYS A 1 85 ? 2.619 -1.934 11.575 1.00 75.69 85 LYS A C 1
ATOM 718 O O . LYS A 1 85 ? 2.042 -2.081 12.651 1.00 75.69 85 LYS A O 1
ATOM 723 N N . LYS A 1 86 ? 2.263 -0.987 10.703 1.00 76.44 86 LYS A N 1
ATOM 724 C CA . LYS A 1 86 ? 1.171 -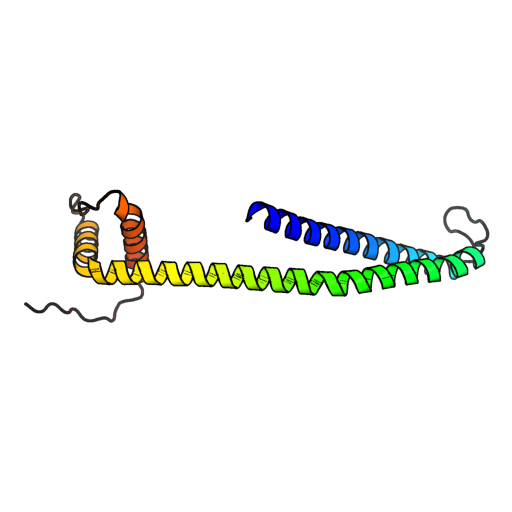0.035 10.968 1.00 76.44 86 LYS A CA 1
ATOM 725 C C . LYS A 1 86 ? -0.188 -0.708 11.114 1.00 76.44 86 LYS A C 1
ATOM 727 O O . LYS A 1 86 ? -0.952 -0.336 12.002 1.00 76.44 86 LYS A O 1
ATOM 732 N N . ALA A 1 87 ? -0.487 -1.689 10.266 1.00 70.44 87 ALA A N 1
ATOM 733 C CA . ALA A 1 87 ? -1.734 -2.440 10.353 1.00 70.44 87 ALA A CA 1
ATOM 734 C C . ALA A 1 87 ? -1.837 -3.199 11.689 1.00 70.44 87 ALA A C 1
ATOM 736 O O . ALA A 1 87 ? -2.871 -3.137 12.355 1.00 70.44 87 ALA A O 1
ATOM 737 N N . LEU A 1 88 ? -0.746 -3.837 12.123 1.00 76.25 88 LEU A N 1
ATOM 738 C CA . LEU A 1 88 ? -0.669 -4.528 13.414 1.00 76.25 88 LEU A CA 1
ATOM 739 C C . LEU A 1 88 ? -0.816 -3.570 14.604 1.00 76.25 88 LEU A C 1
ATOM 741 O O . LEU A 1 88 ? -1.513 -3.884 15.569 1.00 76.25 88 LEU A O 1
ATOM 745 N N . GLU A 1 89 ? -0.196 -2.389 14.560 1.00 83.12 89 GLU A N 1
ATOM 746 C CA . GLU A 1 89 ? -0.361 -1.370 15.606 1.00 83.12 89 GLU A CA 1
ATOM 747 C C . GLU A 1 89 ? -1.812 -0.897 15.731 1.00 83.12 89 GLU A C 1
ATOM 749 O O . GLU A 1 89 ? -2.329 -0.775 16.843 1.00 83.12 89 GLU A O 1
ATOM 754 N N . GLU A 1 90 ? -2.480 -0.652 14.606 1.00 80.50 90 GLU A N 1
ATOM 755 C CA . GLU A 1 90 ? -3.885 -0.247 14.568 1.00 80.50 90 GLU A CA 1
ATOM 756 C C . GLU A 1 90 ? -4.802 -1.359 15.095 1.00 80.50 90 GLU A C 1
ATOM 758 O O . GLU A 1 90 ? -5.675 -1.110 15.928 1.00 80.50 90 GLU A O 1
ATOM 763 N N . GLN A 1 91 ? -4.552 -2.611 14.700 1.00 76.62 91 GLN A N 1
ATOM 764 C CA . GLN A 1 91 ? -5.272 -3.769 15.228 1.00 76.62 91 GLN A CA 1
ATOM 765 C C . GLN A 1 91 ? -5.094 -3.899 16.748 1.00 76.62 91 GLN A C 1
ATOM 767 O O . GLN A 1 91 ? -6.068 -4.097 17.476 1.00 76.62 91 GLN A O 1
ATOM 772 N N . ASN A 1 92 ? -3.869 -3.727 17.250 1.00 83.06 92 ASN A N 1
ATOM 773 C CA . ASN A 1 92 ? -3.579 -3.767 18.681 1.00 83.06 92 ASN A CA 1
ATOM 774 C C . ASN A 1 92 ? -4.249 -2.619 19.446 1.00 83.06 92 ASN A C 1
ATOM 776 O O . ASN A 1 92 ? -4.746 -2.837 20.552 1.00 83.06 92 ASN A O 1
ATOM 780 N N . LYS A 1 93 ? -4.307 -1.408 18.875 1.00 83.81 93 LYS A N 1
ATOM 781 C CA . LYS A 1 93 ? -5.047 -0.278 19.461 1.00 83.81 93 LYS A CA 1
ATOM 782 C C . LYS A 1 93 ? -6.535 -0.585 19.565 1.00 83.81 93 LYS A C 1
ATOM 784 O O . LYS A 1 93 ? -7.101 -0.421 20.641 1.00 83.81 93 LYS A O 1
ATOM 789 N N . ARG A 1 94 ? -7.140 -1.103 18.494 1.00 79.50 94 ARG A N 1
ATOM 790 C CA . ARG A 1 94 ? -8.550 -1.521 18.484 1.00 79.50 94 ARG A CA 1
ATOM 791 C C . ARG A 1 94 ? -8.826 -2.621 19.502 1.00 79.50 94 ARG A C 1
ATOM 793 O O . ARG A 1 94 ? -9.808 -2.535 20.230 1.00 79.50 94 ARG A O 1
ATOM 800 N N . LYS A 1 95 ? -7.940 -3.617 19.610 1.00 82.50 95 LYS A N 1
ATOM 801 C CA . LYS A 1 95 ? -8.056 -4.686 20.613 1.00 82.50 95 LYS A CA 1
ATOM 802 C C . LYS A 1 95 ? -8.006 -4.129 22.037 1.00 82.50 95 LYS A C 1
ATOM 804 O O . LYS A 1 95 ? -8.861 -4.465 22.846 1.00 82.50 95 LYS A O 1
ATOM 809 N N . LYS A 1 96 ? -7.047 -3.245 22.337 1.00 86.81 96 LYS A N 1
ATOM 810 C CA . LYS A 1 96 ? -6.958 -2.570 23.645 1.00 86.81 96 LYS A CA 1
ATOM 811 C C . LYS A 1 96 ? -8.189 -1.718 23.944 1.00 86.81 96 LYS A C 1
ATOM 813 O O . LYS A 1 96 ? -8.618 -1.670 25.088 1.00 86.81 96 LYS A O 1
ATOM 818 N N . HIS A 1 97 ? -8.740 -1.051 22.933 1.00 81.69 97 HIS A N 1
ATOM 819 C CA . HIS A 1 97 ? -9.958 -0.257 23.074 1.00 81.69 97 HIS A CA 1
ATOM 820 C C . HIS A 1 97 ? -11.172 -1.132 23.399 1.00 81.69 97 HIS A C 1
ATOM 822 O O . HIS A 1 97 ? -11.865 -0.856 24.370 1.00 81.69 97 HIS A O 1
ATOM 828 N N . ARG A 1 98 ? -11.355 -2.250 22.681 1.00 79.81 98 ARG A N 1
ATOM 829 C CA . ARG A 1 98 ? -12.407 -3.232 22.991 1.00 79.81 98 ARG A CA 1
ATOM 830 C C . ARG A 1 98 ? -12.317 -3.759 24.419 1.00 79.81 98 ARG A C 1
ATOM 832 O O . ARG A 1 98 ? -13.317 -3.743 25.115 1.00 79.81 98 ARG A O 1
ATOM 839 N N . ILE A 1 99 ? -11.119 -4.125 24.881 1.00 82.56 99 ILE A N 1
ATOM 840 C CA . ILE A 1 99 ? -10.921 -4.598 26.263 1.00 82.56 99 ILE A CA 1
ATOM 841 C C . ILE A 1 99 ? -11.421 -3.561 27.280 1.00 82.56 99 ILE A C 1
ATOM 843 O O . ILE A 1 99 ? -12.098 -3.926 28.234 1.00 82.56 99 ILE A O 1
ATOM 847 N N . LYS A 1 100 ? -11.149 -2.267 27.060 1.00 86.75 100 LYS A N 1
ATOM 848 C CA . LYS A 1 100 ? -11.643 -1.198 27.944 1.00 86.75 100 LYS A CA 1
ATOM 849 C C . LYS A 1 100 ? -13.167 -1.081 27.935 1.00 86.75 100 LYS A C 1
ATOM 851 O O . LYS A 1 100 ? -13.751 -0.848 28.991 1.00 86.75 100 LYS A O 1
ATOM 856 N N . ILE A 1 101 ? -13.796 -1.223 26.767 1.00 82.12 101 ILE A N 1
ATOM 857 C CA . ILE A 1 101 ? -15.260 -1.226 26.643 1.00 82.12 101 ILE A CA 1
ATOM 858 C C . ILE A 1 101 ? -15.836 -2.432 27.395 1.00 82.12 101 ILE A C 1
ATOM 860 O O . ILE A 1 101 ? -16.727 -2.253 28.220 1.00 82.12 101 ILE A O 1
ATOM 864 N N . ASP A 1 102 ? -15.285 -3.631 27.195 1.00 80.62 102 ASP A N 1
ATOM 865 C CA . ASP A 1 102 ? -15.736 -4.856 27.866 1.00 80.62 102 ASP A CA 1
ATOM 866 C C . ASP A 1 102 ? -15.601 -4.753 29.395 1.00 80.62 102 ASP A C 1
ATOM 868 O O . ASP A 1 102 ? -16.511 -5.121 30.139 1.00 80.62 102 ASP A O 1
ATOM 872 N N . GLU A 1 103 ? -14.476 -4.225 29.889 1.00 86.00 103 GLU A N 1
ATOM 873 C CA . GLU A 1 103 ? -14.260 -3.959 31.316 1.00 86.00 103 GLU A CA 1
ATOM 874 C C . GLU A 1 103 ? -15.275 -2.946 31.865 1.00 86.00 103 GLU A C 1
ATOM 876 O O . GLU A 1 103 ? -15.824 -3.137 32.955 1.00 86.00 103 GLU A O 1
ATOM 881 N N . TYR A 1 104 ? -15.566 -1.890 31.101 1.00 84.19 104 TYR A N 1
ATOM 882 C CA . TYR A 1 104 ? -16.558 -0.886 31.475 1.00 84.19 104 TYR A CA 1
ATOM 883 C C . TYR A 1 104 ? -17.974 -1.465 31.519 1.00 84.19 104 TYR A C 1
ATOM 885 O O . TYR A 1 104 ? -18.706 -1.206 32.477 1.00 84.19 104 TYR A O 1
ATOM 893 N N . ILE A 1 105 ? -18.347 -2.287 30.535 1.00 80.88 105 ILE A N 1
ATOM 894 C CA . ILE A 1 105 ? -19.627 -3.000 30.503 1.00 80.88 105 ILE A CA 1
ATOM 895 C C . ILE A 1 105 ? -19.751 -3.907 31.726 1.00 80.88 105 ILE A C 1
ATOM 897 O O . ILE A 1 105 ? -20.734 -3.808 32.456 1.00 80.88 105 ILE A O 1
ATOM 901 N N . LYS A 1 106 ? -18.737 -4.734 32.013 1.00 83.81 106 LYS A N 1
ATOM 902 C CA . LYS A 1 106 ? -18.741 -5.635 33.179 1.00 83.81 106 LYS A CA 1
ATOM 903 C C . LYS A 1 106 ? -18.952 -4.880 34.488 1.00 83.81 106 LYS A C 1
ATOM 905 O O . LYS A 1 106 ? -19.754 -5.306 35.314 1.00 83.81 106 LYS A O 1
ATOM 910 N N . LYS A 1 107 ? -18.283 -3.736 34.660 1.00 83.12 107 LYS A N 1
ATOM 911 C CA . LYS A 1 107 ? -18.432 -2.890 35.852 1.00 83.12 107 LYS A CA 1
ATOM 912 C C . LYS A 1 107 ? -19.828 -2.259 35.967 1.00 83.12 107 LYS A C 1
ATOM 914 O O . LYS A 1 107 ? -20.314 -2.069 37.077 1.00 83.12 107 LYS A O 1
ATOM 919 N N . ASN A 1 108 ? -20.473 -1.940 34.842 1.00 79.12 108 ASN A N 1
ATOM 920 C CA . ASN A 1 108 ? -21.722 -1.169 34.795 1.00 79.12 108 ASN A CA 1
ATOM 921 C C . ASN A 1 108 ? -22.946 -1.978 34.322 1.00 79.12 108 ASN A C 1
ATOM 923 O O . ASN A 1 108 ? -24.000 -1.392 34.057 1.00 79.12 108 ASN A O 1
ATOM 927 N N . ARG A 1 109 ? -22.841 -3.313 34.251 1.00 79.69 109 ARG A N 1
ATOM 928 C CA . ARG A 1 109 ? -23.827 -4.221 33.631 1.00 79.69 109 ARG A CA 1
ATOM 929 C C . ARG A 1 109 ? -25.258 -3.976 34.108 1.00 79.69 109 ARG A C 1
ATOM 931 O O . ARG A 1 109 ? -26.170 -3.844 33.300 1.00 79.69 109 ARG A O 1
ATOM 938 N N . ASN A 1 110 ? -25.459 -3.832 35.418 1.00 79.44 110 ASN A N 1
ATOM 939 C CA . ASN A 1 110 ? -26.790 -3.632 36.004 1.00 79.44 110 ASN A CA 1
ATOM 940 C C . ASN A 1 110 ? -27.437 -2.307 35.579 1.00 79.44 110 ASN A C 1
ATOM 942 O O . ASN A 1 110 ? -28.643 -2.248 35.333 1.00 79.44 110 ASN A O 1
ATOM 946 N N . ILE A 1 111 ? -26.636 -1.243 35.485 1.00 80.69 111 ILE A N 1
ATOM 947 C CA . ILE A 1 111 ? -27.107 0.091 35.102 1.00 80.69 111 ILE A CA 1
ATOM 948 C C . ILE A 1 111 ? -27.430 0.104 33.604 1.00 80.69 111 ILE A C 1
ATOM 950 O O . ILE A 1 111 ? -28.490 0.597 33.221 1.00 80.69 111 ILE A O 1
ATOM 954 N N . LEU A 1 112 ? -26.565 -0.498 32.779 1.00 76.75 112 LEU A N 1
ATOM 955 C CA . LEU A 1 112 ? -26.766 -0.649 31.334 1.00 76.75 112 LEU A CA 1
ATOM 956 C C . LEU A 1 112 ? -28.033 -1.463 31.029 1.00 76.75 112 LEU A C 1
ATOM 958 O O . LEU A 1 112 ? -28.921 -0.975 30.332 1.00 76.75 112 LEU A O 1
ATOM 962 N N . ASN A 1 113 ? -28.190 -2.642 31.640 1.00 76.31 113 ASN A N 1
ATOM 963 C CA . ASN A 1 113 ? -29.370 -3.497 31.469 1.00 76.31 113 ASN A CA 1
ATOM 964 C C . ASN A 1 113 ? -30.666 -2.806 31.905 1.00 76.31 113 ASN A C 1
ATOM 966 O O . ASN A 1 113 ? -31.703 -2.933 31.248 1.00 76.31 113 ASN A O 1
ATOM 970 N N . LYS A 1 114 ? -30.625 -2.047 33.008 1.00 78.81 114 LYS A N 1
ATOM 971 C CA . LYS A 1 114 ? -31.778 -1.261 33.457 1.00 78.81 114 LYS A CA 1
ATOM 972 C C . LYS A 1 114 ? -32.129 -0.167 32.447 1.00 78.81 114 LYS A C 1
ATOM 974 O O . LYS A 1 114 ? -33.290 -0.092 32.056 1.00 78.81 114 LYS A O 1
ATOM 979 N N . ALA A 1 115 ? -31.150 0.616 31.994 1.00 74.75 115 ALA A N 1
ATOM 980 C CA . ALA A 1 115 ? -31.358 1.677 31.008 1.00 74.75 115 ALA A CA 1
ATOM 981 C C . ALA A 1 115 ? -31.934 1.128 29.689 1.00 74.75 115 ALA A C 1
ATOM 983 O O . ALA A 1 115 ? -32.887 1.681 29.144 1.00 74.75 115 ALA A O 1
ATOM 984 N N . ILE A 1 116 ? -31.416 -0.013 29.226 1.00 73.31 116 ILE A N 1
ATOM 985 C CA . ILE A 1 116 ? -31.914 -0.775 28.073 1.00 73.31 116 ILE A CA 1
ATOM 986 C C . ILE A 1 116 ? -33.384 -1.168 28.242 1.00 73.31 116 ILE A C 1
ATOM 988 O O . ILE A 1 116 ? -34.204 -0.931 27.353 1.00 73.31 116 ILE A O 1
ATOM 992 N N . ARG A 1 117 ? -33.725 -1.788 29.375 1.00 74.56 117 ARG A N 1
ATOM 993 C CA . ARG A 1 117 ? -35.085 -2.251 29.669 1.00 74.56 117 ARG A CA 1
ATOM 994 C C . ARG A 1 117 ? -36.070 -1.088 29.735 1.00 74.56 117 ARG A C 1
ATOM 996 O O . ARG A 1 117 ? -37.170 -1.200 29.200 1.00 74.56 117 ARG A O 1
ATOM 1003 N N . ASP A 1 118 ? -35.679 0.003 30.382 1.00 72.06 118 ASP A N 1
ATOM 1004 C CA . ASP A 1 118 ? -36.516 1.192 30.532 1.00 72.06 118 ASP A CA 1
ATOM 1005 C C . ASP A 1 118 ? -36.740 1.869 29.165 1.00 72.06 118 ASP A C 1
ATOM 1007 O O . ASP A 1 118 ? -37.876 2.219 28.834 1.00 72.06 118 ASP A O 1
ATOM 1011 N N . TYR A 1 119 ? -35.699 1.935 28.320 1.00 70.69 119 TYR A N 1
ATOM 1012 C CA . TYR A 1 119 ? -35.795 2.404 26.933 1.00 70.69 119 TYR A CA 1
ATOM 1013 C C . TYR A 1 119 ? -36.768 1.557 26.097 1.00 70.69 119 TYR A C 1
ATOM 1015 O O . TYR A 1 119 ? -37.701 2.100 25.505 1.00 70.69 119 TYR A O 1
ATOM 1023 N N . ASN A 1 120 ? -36.619 0.225 26.106 1.00 69.50 120 ASN A N 1
ATOM 1024 C CA . ASN A 1 120 ? -37.496 -0.689 25.359 1.00 69.50 120 ASN A CA 1
ATOM 1025 C C . ASN A 1 120 ? -38.968 -0.603 25.805 1.00 69.50 120 ASN A C 1
ATOM 1027 O O . ASN A 1 120 ? -39.872 -0.800 24.999 1.00 69.50 120 ASN A O 1
ATOM 1031 N N . LYS A 1 121 ? -39.224 -0.312 27.086 1.00 74.75 121 LYS A N 1
ATOM 1032 C CA . LYS A 1 121 ? -40.579 -0.171 27.646 1.00 74.75 121 LYS A CA 1
ATOM 1033 C C . LYS A 1 121 ? -41.208 1.207 27.393 1.00 74.75 121 LYS A C 1
ATOM 1035 O O . LYS A 1 121 ? -42.281 1.489 27.922 1.00 74.75 121 LYS A O 1
ATOM 1040 N N . GLY A 1 122 ? -40.556 2.080 26.620 1.00 63.94 122 GLY A N 1
ATOM 1041 C CA . GLY A 1 122 ? -41.057 3.421 26.312 1.00 63.94 122 GLY A CA 1
ATOM 1042 C C . GLY A 1 122 ? -41.000 4.392 27.496 1.00 63.94 122 GLY A C 1
ATOM 1043 O O . GLY A 1 122 ? -41.637 5.450 27.466 1.00 63.94 122 GLY A O 1
ATOM 1044 N N . VAL A 1 123 ? -40.234 4.069 28.544 1.00 64.31 123 VAL A N 1
ATOM 1045 C CA . VAL A 1 123 ? -40.050 4.949 29.700 1.00 64.31 123 VAL A CA 1
ATOM 1046 C C . VAL A 1 123 ? -39.104 6.078 29.286 1.00 64.31 123 VAL A C 1
ATOM 1048 O O . VAL A 1 123 ? -37.887 5.934 29.283 1.00 64.31 123 VAL A O 1
ATOM 1051 N N . LYS A 1 124 ? -39.665 7.243 28.937 1.00 54.22 124 LYS A N 1
ATOM 1052 C CA . LYS A 1 124 ? -38.916 8.424 28.447 1.00 54.22 124 LYS A CA 1
ATOM 1053 C C . LYS A 1 124 ? -37.860 8.985 29.413 1.00 54.22 124 LYS A C 1
ATOM 1055 O O . LYS A 1 124 ? -37.090 9.859 29.024 1.00 54.22 124 LYS A O 1
ATOM 1060 N N . LYS A 1 125 ? -37.835 8.550 30.672 1.00 52.62 125 LYS A N 1
ATOM 1061 C CA . LYS A 1 125 ? -36.945 9.076 31.712 1.00 52.62 125 LYS A CA 1
ATOM 1062 C C . LYS A 1 125 ? -36.267 7.936 32.455 1.00 52.62 125 LYS A C 1
ATOM 1064 O O . LYS A 1 125 ? -36.766 7.548 33.496 1.00 52.62 125 LYS A O 1
ATOM 1069 N N . TYR A 1 126 ? -35.147 7.440 31.939 1.00 53.25 126 TYR A N 1
ATOM 1070 C CA . TYR A 1 126 ? -34.044 6.917 32.759 1.00 53.25 126 TYR A CA 1
ATOM 1071 C C . TYR A 1 126 ? -32.782 6.758 31.896 1.00 53.25 126 TYR A C 1
ATOM 1073 O O . TYR A 1 126 ? -32.260 5.668 31.690 1.00 53.25 126 TYR A O 1
ATOM 1081 N N . LEU A 1 127 ? -32.271 7.877 31.377 1.00 59.72 127 LEU A N 1
ATOM 1082 C CA . LEU A 1 127 ? -30.846 7.943 31.058 1.00 59.72 127 LEU A CA 1
ATOM 1083 C C . LEU A 1 127 ? -30.119 8.130 32.397 1.00 59.72 127 LEU A C 1
ATOM 1085 O O . LEU A 1 127 ? -30.440 9.087 33.110 1.00 59.72 127 LEU A O 1
ATOM 1089 N N . PRO A 1 128 ? -29.216 7.221 32.799 1.00 64.56 128 PRO A N 1
ATOM 1090 C CA . PRO A 1 128 ? -28.447 7.405 34.020 1.00 64.56 128 PRO A CA 1
ATOM 1091 C C . PRO A 1 128 ? -27.658 8.713 33.939 1.00 64.56 128 PRO A C 1
ATOM 1093 O O . PRO A 1 128 ? -27.285 9.169 32.856 1.00 64.56 128 PRO A O 1
ATOM 1096 N N . ASN A 1 129 ? -27.429 9.342 35.092 1.00 68.56 129 ASN A N 1
ATOM 1097 C CA . ASN A 1 129 ? -26.657 10.576 35.160 1.00 68.56 129 ASN A CA 1
ATOM 1098 C C . ASN A 1 129 ? -25.165 10.248 34.993 1.00 68.56 129 ASN A C 1
ATOM 1100 O O . ASN A 1 129 ? -24.435 10.116 35.970 1.00 68.56 129 ASN A O 1
ATOM 1104 N N . VAL A 1 130 ? -24.751 10.025 33.746 1.00 71.88 130 VAL A N 1
ATOM 1105 C CA . VAL A 1 130 ? -23.370 9.716 33.369 1.00 71.88 130 VAL A CA 1
ATOM 1106 C C . VAL A 1 130 ? -22.568 11.012 33.363 1.00 71.88 130 VAL A C 1
ATOM 1108 O O . VAL A 1 130 ? -22.972 12.000 32.738 1.00 71.88 130 VAL A O 1
ATOM 1111 N N . LEU A 1 131 ? -21.421 11.008 34.046 1.00 75.94 131 LEU A N 1
ATOM 1112 C CA . LEU A 1 131 ? -20.489 12.133 34.035 1.00 75.94 131 LEU A CA 1
ATOM 1113 C C . LEU A 1 131 ? -20.098 12.466 32.589 1.00 75.94 131 LEU A C 1
ATOM 1115 O O . LEU A 1 131 ? -19.910 11.569 31.771 1.00 75.94 131 LEU A O 1
ATOM 1119 N N . ASN A 1 132 ? -19.951 13.753 32.254 1.00 74.56 132 ASN A N 1
ATOM 1120 C CA . ASN A 1 132 ? -19.617 14.170 30.882 1.00 74.56 132 ASN A CA 1
ATOM 1121 C C . ASN A 1 132 ? -18.357 13.478 30.334 1.00 74.56 132 ASN A C 1
ATOM 1123 O O . ASN A 1 132 ? -18.302 13.169 29.148 1.00 74.56 132 ASN A O 1
ATOM 1127 N N . GLU A 1 133 ? -17.386 13.204 31.201 1.00 75.12 133 GLU A N 1
ATOM 1128 C CA . GLU A 1 133 ? -16.130 12.524 30.871 1.00 75.12 133 GLU A CA 1
ATOM 1129 C C . GLU A 1 133 ? -16.326 11.038 30.521 1.00 75.12 133 GLU A C 1
ATOM 1131 O O . GLU A 1 133 ? -15.555 10.476 29.748 1.00 75.12 133 GLU A O 1
ATOM 1136 N N . GLU A 1 134 ? -17.390 10.409 31.024 1.00 76.25 134 GLU A N 1
ATOM 1137 C CA . GLU A 1 134 ? -17.716 8.999 30.784 1.00 76.25 134 GLU A CA 1
ATOM 1138 C C . GLU A 1 134 ? -18.716 8.797 29.635 1.00 76.25 134 GLU A C 1
ATOM 1140 O O . GLU A 1 134 ? -18.927 7.668 29.196 1.00 76.25 134 GLU A O 1
ATOM 1145 N N . LYS A 1 135 ? -19.311 9.872 29.096 1.00 79.00 135 LYS A N 1
ATOM 1146 C CA . LYS A 1 135 ? -20.363 9.786 28.065 1.00 79.00 135 LYS A CA 1
ATOM 1147 C C . LYS A 1 135 ? -19.938 9.041 26.800 1.00 79.00 135 LYS A C 1
ATOM 1149 O O . LYS A 1 135 ? -20.753 8.313 26.245 1.00 79.00 135 LYS A O 1
ATOM 1154 N N . SER A 1 136 ? -18.690 9.199 26.349 1.00 82.19 136 SER A N 1
ATOM 1155 C CA . SER A 1 136 ? -18.189 8.477 25.164 1.00 82.19 136 SER A CA 1
ATOM 1156 C C . SER A 1 136 ? -18.168 6.969 25.407 1.00 82.19 136 SER A C 1
ATOM 1158 O O . SER A 1 136 ? -18.759 6.216 24.643 1.00 82.19 136 SER A O 1
ATOM 1160 N N . MET A 1 137 ? -17.569 6.542 26.524 1.00 82.44 137 MET A N 1
ATOM 1161 C CA . MET A 1 137 ? -17.500 5.131 26.923 1.00 82.44 137 MET A CA 1
ATOM 1162 C C . MET A 1 137 ? -18.890 4.543 27.158 1.00 82.44 137 MET A C 1
ATOM 1164 O O . MET A 1 137 ? -19.145 3.410 26.771 1.00 82.44 137 MET A O 1
ATOM 1168 N N . TRP A 1 138 ? -19.799 5.317 27.753 1.00 83.69 138 TRP A N 1
ATOM 1169 C CA . TRP A 1 138 ? -21.186 4.908 27.946 1.00 83.69 138 TRP A CA 1
ATOM 1170 C C . TRP A 1 138 ? -21.917 4.670 26.622 1.00 83.69 138 TRP A C 1
ATOM 1172 O O . TRP A 1 138 ? -22.572 3.642 26.469 1.00 83.69 138 TRP A O 1
ATOM 1182 N N . ASN A 1 139 ? -21.798 5.594 25.665 1.00 80.00 139 ASN A N 1
ATOM 1183 C CA . ASN A 1 139 ? -22.437 5.460 24.356 1.00 80.00 139 ASN A CA 1
ATOM 1184 C C . ASN A 1 139 ? -21.883 4.255 23.588 1.00 80.00 139 ASN A C 1
ATOM 1186 O O . ASN A 1 139 ? -22.662 3.445 23.100 1.00 80.00 139 ASN A O 1
ATOM 1190 N N . GLU A 1 140 ? -20.559 4.090 23.558 1.00 80.44 140 GLU A N 1
ATOM 1191 C CA . GLU A 1 140 ? -19.904 2.960 22.889 1.00 80.44 140 GLU A CA 1
ATOM 1192 C C . GLU A 1 140 ? -20.255 1.616 23.548 1.00 80.44 140 GLU A C 1
ATOM 1194 O O . GLU A 1 140 ? -20.513 0.630 22.862 1.00 80.44 140 GLU A O 1
ATOM 1199 N N . ALA A 1 141 ? -20.322 1.574 24.882 1.00 78.81 141 ALA A N 1
ATOM 1200 C CA . ALA A 1 141 ? -20.759 0.396 25.626 1.00 78.81 141 ALA A CA 1
ATOM 1201 C C . ALA A 1 141 ? -22.227 0.047 25.348 1.00 78.81 141 ALA A C 1
ATOM 1203 O O . ALA A 1 141 ? -22.565 -1.127 25.219 1.00 78.81 141 ALA A O 1
ATOM 1204 N N . MET A 1 142 ? -23.097 1.055 25.245 1.00 76.69 142 MET A N 1
ATOM 1205 C CA . MET A 1 142 ? -24.506 0.878 24.902 1.00 76.69 142 MET A CA 1
ATOM 1206 C C . MET A 1 142 ? -24.694 0.385 23.469 1.00 76.69 142 MET A C 1
ATOM 1208 O O . MET A 1 142 ? -25.438 -0.569 23.276 1.00 76.69 142 MET A O 1
ATOM 1212 N N . GLU A 1 143 ? -24.018 0.984 22.486 1.00 75.81 143 GLU A N 1
ATOM 1213 C CA . GLU A 1 143 ? -24.028 0.515 21.092 1.00 75.81 143 GLU A CA 1
ATOM 1214 C C . GLU A 1 143 ? -23.566 -0.941 21.011 1.00 75.81 143 GLU A C 1
ATOM 1216 O O . GLU A 1 143 ? -24.275 -1.780 20.465 1.00 75.81 143 GLU A O 1
ATOM 1221 N N . PHE A 1 144 ? -22.456 -1.279 21.675 1.00 75.62 144 PHE A N 1
ATOM 1222 C CA . PHE A 1 144 ? -21.966 -2.654 21.729 1.00 75.62 144 PHE A CA 1
ATOM 1223 C C . PHE A 1 144 ? -22.975 -3.619 22.368 1.00 75.62 144 PHE A C 1
ATOM 1225 O O . PHE A 1 144 ? -23.168 -4.732 21.882 1.00 75.62 144 PHE A O 1
ATOM 1232 N N . HIS A 1 145 ? -23.640 -3.219 23.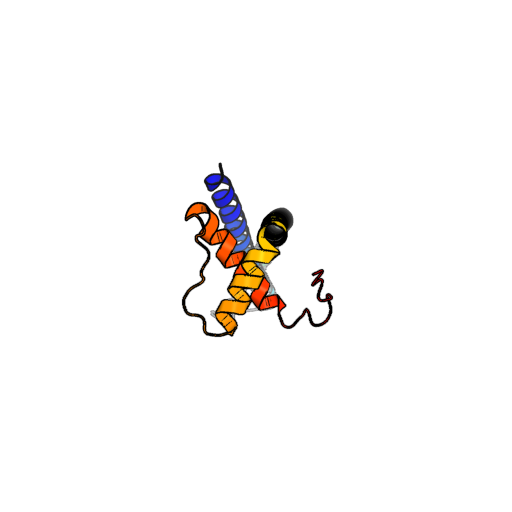454 1.00 68.31 145 HIS A N 1
ATOM 1233 C CA . HIS A 1 145 ? -24.653 -4.060 24.094 1.00 68.31 145 HIS A CA 1
ATOM 1234 C C . HIS A 1 145 ? -25.915 -4.234 23.241 1.00 68.31 145 HIS A C 1
ATOM 1236 O O . HIS A 1 145 ? -26.562 -5.275 23.329 1.00 68.31 145 HIS A O 1
ATOM 1242 N N . LEU A 1 146 ? -26.288 -3.223 22.451 1.00 66.81 146 LEU A N 1
ATOM 1243 C CA . LEU A 1 146 ? -27.422 -3.287 21.531 1.00 66.81 146 LEU A CA 1
ATOM 1244 C C . LEU A 1 146 ? -27.110 -4.165 20.314 1.00 66.81 146 LEU A C 1
ATOM 1246 O O .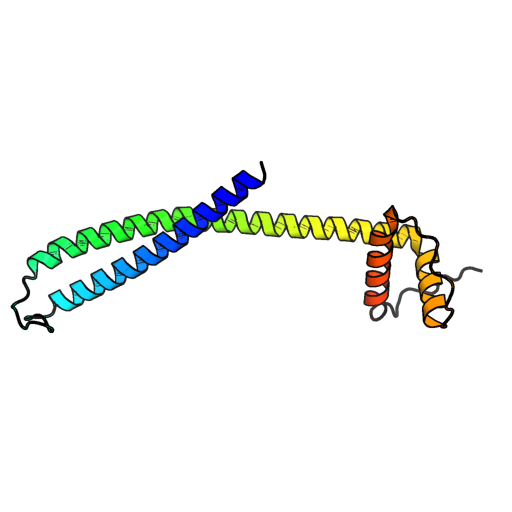 LEU A 1 146 ? -27.944 -4.991 19.960 1.00 66.81 146 LEU A O 1
ATOM 1250 N N . ASP A 1 147 ? -25.909 -4.048 19.746 1.00 65.56 147 ASP A N 1
ATOM 1251 C CA . ASP A 1 147 ? -25.460 -4.836 18.589 1.00 65.56 147 ASP A CA 1
ATOM 1252 C C . ASP A 1 147 ? -25.335 -6.337 18.900 1.00 65.56 147 ASP A C 1
ATOM 1254 O O . ASP A 1 147 ? -25.520 -7.172 18.018 1.00 65.56 147 ASP A O 1
ATOM 1258 N N . ASN A 1 148 ? -25.051 -6.706 20.154 1.00 60.59 148 ASN A N 1
ATOM 1259 C CA . ASN A 1 148 ? -24.980 -8.110 20.578 1.00 60.59 148 ASN A CA 1
ATOM 1260 C C . ASN A 1 148 ? -26.325 -8.682 21.068 1.00 60.59 148 ASN A C 1
ATOM 1262 O O . ASN A 1 148 ? -26.369 -9.852 21.447 1.00 60.59 148 ASN A O 1
ATOM 1266 N N . ARG A 1 149 ? -27.433 -7.916 21.049 1.00 55.34 149 ARG A N 1
ATOM 1267 C CA . ARG A 1 149 ? -28.751 -8.429 21.487 1.00 55.34 149 ARG A CA 1
ATOM 1268 C C . ARG A 1 149 ? -29.258 -9.605 20.656 1.00 55.34 149 ARG A C 1
ATOM 1270 O O . ARG A 1 149 ? -29.978 -10.431 21.200 1.00 55.34 149 ARG A O 1
ATOM 1277 N N . ASP A 1 150 ? -28.870 -9.694 19.387 1.00 47.84 150 ASP A N 1
ATOM 1278 C CA . ASP A 1 150 ? -29.285 -10.788 18.501 1.00 47.84 150 ASP A CA 1
ATOM 1279 C C . ASP A 1 150 ? -28.370 -12.028 18.615 1.00 47.84 150 ASP A C 1
ATOM 1281 O O . ASP A 1 150 ? -28.607 -13.030 17.944 1.00 47.84 150 ASP A O 1
ATOM 1285 N N . MET A 1 151 ? -27.321 -11.982 19.454 1.00 46.75 151 MET A N 1
ATOM 1286 C CA . MET A 1 151 ? -26.377 -13.095 19.662 1.00 46.75 151 MET A CA 1
ATOM 1287 C C . MET A 1 151 ? -26.434 -13.733 21.060 1.00 46.75 151 MET A C 1
ATOM 1289 O O . MET A 1 151 ? -25.826 -14.783 21.262 1.00 46.75 151 MET A O 1
ATOM 1293 N N . GLU A 1 152 ? -27.183 -13.164 22.008 1.00 46.19 152 GLU A N 1
ATOM 1294 C CA . GLU A 1 152 ? -27.380 -13.724 23.354 1.00 46.19 152 GLU A CA 1
ATOM 1295 C C . GLU A 1 152 ? -28.839 -14.158 23.570 1.00 46.19 152 GLU A C 1
ATOM 1297 O O . GLU A 1 152 ? -29.604 -13.520 24.289 1.00 46.19 152 GLU A O 1
ATOM 1302 N N . GLU A 1 153 ? -29.218 -15.300 22.993 1.00 40.06 153 GLU A N 1
ATOM 1303 C CA . GLU A 1 153 ? -30.363 -16.087 23.484 1.00 40.06 153 GLU A CA 1
ATOM 1304 C C . GLU A 1 153 ? -29.954 -17.076 24.596 1.00 40.06 153 GLU A C 1
ATOM 1306 O O . GLU A 1 153 ? -30.764 -17.904 25.002 1.00 40.06 153 GLU A O 1
ATOM 1311 N N . ASN A 1 154 ? -28.710 -17.023 25.103 1.00 42.47 154 ASN A N 1
ATOM 1312 C CA . ASN A 1 154 ? -28.172 -18.147 25.875 1.00 42.47 154 ASN A CA 1
ATOM 1313 C C . ASN A 1 154 ? -27.219 -17.838 27.042 1.00 42.47 154 ASN A C 1
ATOM 1315 O O . ASN A 1 154 ? -26.368 -18.668 27.327 1.00 42.47 154 ASN A O 1
ATOM 1319 N N . ASP A 1 155 ? -27.388 -16.726 27.761 1.00 41.41 155 ASP A N 1
ATOM 1320 C CA . ASP A 1 155 ? -26.765 -16.572 29.088 1.00 41.41 155 ASP A CA 1
ATOM 1321 C C . ASP A 1 155 ? -27.829 -16.201 30.130 1.00 41.41 155 ASP A C 1
ATOM 1323 O O . ASP A 1 155 ? -28.173 -15.039 30.350 1.00 41.41 155 ASP A O 1
ATOM 1327 N N . GLU A 1 156 ? -28.395 -17.268 30.695 1.00 40.19 156 GLU A N 1
ATOM 1328 C CA . GLU A 1 156 ? -29.106 -17.398 31.967 1.00 40.19 156 GLU A CA 1
ATOM 1329 C C . GLU A 1 156 ? -29.427 -16.098 32.724 1.00 40.19 156 GLU A C 1
ATOM 1331 O O . GLU A 1 156 ? -28.565 -15.393 33.258 1.00 40.19 156 GLU A O 1
ATOM 1336 N N . LEU A 1 157 ? -30.737 -15.864 32.872 1.00 39.25 157 LEU A N 1
ATOM 1337 C CA . LEU A 1 157 ? -31.325 -15.076 33.950 1.00 39.25 157 LEU A CA 1
ATOM 1338 C C . LEU A 1 157 ? -30.746 -15.513 35.313 1.00 39.25 157 LEU A C 1
ATOM 1340 O O . LEU A 1 157 ? -31.337 -16.333 36.009 1.00 39.25 157 LEU A O 1
ATOM 1344 N N . TYR A 1 158 ? -29.666 -14.881 35.762 1.00 39.69 158 TYR A N 1
ATOM 1345 C CA . TYR A 1 158 ? -29.369 -14.766 37.188 1.00 39.69 158 TYR A CA 1
ATOM 1346 C C . TYR A 1 158 ? -30.205 -13.616 37.761 1.00 39.69 158 TYR A C 1
ATOM 1348 O O . TYR A 1 158 ? -29.737 -12.499 37.984 1.00 39.69 158 TYR A O 1
ATOM 1356 N N . PHE A 1 159 ? -31.496 -13.892 37.949 1.00 36.66 159 PHE A N 1
ATOM 1357 C CA . PHE A 1 159 ? -32.272 -13.256 39.006 1.00 36.66 159 PHE A CA 1
ATOM 1358 C C . PHE A 1 159 ? -32.149 -14.153 40.238 1.00 36.66 159 PHE A C 1
ATOM 1360 O O . PHE A 1 159 ? -32.947 -15.068 40.414 1.00 36.66 159 PHE A O 1
ATOM 1367 N N . GLU A 1 160 ? -31.154 -13.902 41.083 1.00 33.12 160 GLU A N 1
ATOM 1368 C CA . GLU A 1 160 ? -31.271 -14.304 42.485 1.00 33.12 160 GLU A CA 1
ATOM 1369 C C . GLU A 1 160 ? -32.048 -13.204 43.219 1.00 33.12 160 GLU A C 1
ATOM 1371 O O . GLU A 1 160 ? -31.693 -12.022 43.153 1.00 33.12 160 GLU A O 1
ATOM 1376 N N . ILE A 1 161 ? -33.175 -13.622 43.802 1.00 36.28 161 ILE A N 1
ATOM 1377 C CA . ILE A 1 161 ? -34.061 -12.860 44.695 1.00 36.28 161 ILE A CA 1
ATOM 1378 C C . ILE A 1 161 ? -33.370 -12.666 46.042 1.00 36.28 161 ILE A C 1
ATOM 1380 O O . ILE A 1 161 ? -32.794 -13.659 46.539 1.00 36.28 161 ILE A O 1
#